Protein AF-A0A0D2EJ59-F1 (afdb_monomer_lite)

pLDDT: mean 80.25, std 10.63, range [39.81, 91.75]

Foldseek 3Di:
DPDDPDFDKDKDFQVVDDDPDDDDDDDDDDDPSDDGIDIDRLVPDDVSVVVDFAQEAACCLPPDPPDDDRHPYYYNHDDDD

Organism: NCBI:txid348802

Structure (mmCIF, N/CA/C/O backbone):
data_AF-A0A0D2EJ59-F1
#
_entry.id   AF-A0A0D2EJ59-F1
#
loop_
_atom_site.group_PDB
_atom_site.id
_atom_site.type_symbol
_atom_site.label_atom_i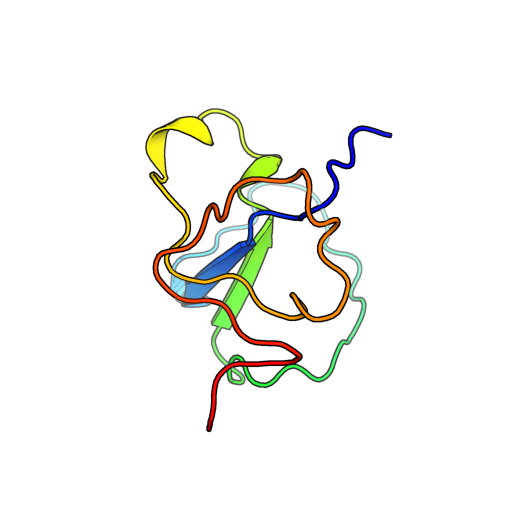d
_atom_site.label_alt_id
_atom_site.label_comp_id
_atom_site.label_asym_id
_atom_site.label_entity_id
_atom_site.label_seq_id
_atom_site.pdbx_PDB_ins_code
_atom_site.Cartn_x
_atom_site.Cartn_y
_atom_site.Cartn_z
_atom_site.occupancy
_atom_site.B_iso_or_equiv
_atom_site.auth_seq_id
_atom_site.auth_comp_id
_atom_site.auth_asym_id
_atom_site.auth_atom_id
_atom_site.pdbx_PDB_model_num
ATOM 1 N N . MET A 1 1 ? 5.952 17.703 4.802 1.00 39.81 1 MET A N 1
ATOM 2 C CA . MET A 1 1 ? 5.398 16.660 3.917 1.00 39.81 1 MET A CA 1
ATOM 3 C C . MET A 1 1 ? 6.454 15.577 3.812 1.00 39.81 1 MET A C 1
ATOM 5 O O . MET A 1 1 ? 7.451 15.796 3.146 1.00 39.81 1 MET A O 1
ATOM 9 N N . GLY A 1 2 ? 6.316 14.499 4.584 1.00 44.34 2 GLY A N 1
ATOM 10 C CA . GLY A 1 2 ? 7.186 13.328 4.467 1.00 44.34 2 GLY A CA 1
ATOM 11 C C . GLY A 1 2 ? 6.561 12.396 3.443 1.00 44.34 2 GLY A C 1
ATOM 12 O O . GLY A 1 2 ? 5.614 11.692 3.772 1.00 44.34 2 GLY A O 1
ATOM 13 N N . GLY A 1 3 ? 6.994 12.487 2.194 1.00 57.22 3 GLY A N 1
ATOM 14 C CA . GLY A 1 3 ? 6.553 11.604 1.123 1.00 57.22 3 GLY A CA 1
ATOM 15 C C . GLY A 1 3 ? 7.797 11.126 0.407 1.00 57.22 3 GLY A C 1
ATOM 16 O O . GLY A 1 3 ? 8.434 11.927 -0.270 1.00 57.22 3 GLY A O 1
ATOM 17 N N . GLY A 1 4 ? 8.171 9.869 0.635 1.00 67.38 4 GLY A N 1
ATOM 18 C CA . GLY A 1 4 ? 9.136 9.201 -0.227 1.00 67.38 4 GLY A CA 1
ATOM 19 C C . GLY A 1 4 ? 8.539 8.994 -1.616 1.00 67.38 4 GLY A C 1
ATOM 20 O O . GLY A 1 4 ? 7.351 9.235 -1.845 1.00 67.38 4 GLY A O 1
ATOM 21 N N . GLU A 1 5 ? 9.363 8.516 -2.535 1.00 75.62 5 GLU A N 1
ATOM 22 C CA . GLU A 1 5 ? 8.999 8.213 -3.919 1.00 75.62 5 GLU A CA 1
ATOM 23 C C . GLU A 1 5 ? 7.877 7.163 -4.009 1.00 75.62 5 GLU A C 1
ATOM 25 O O . GLU A 1 5 ? 7.154 7.115 -5.001 1.00 75.62 5 GLU A O 1
ATOM 30 N N . PHE A 1 6 ? 7.682 6.392 -2.933 1.00 77.81 6 PHE A N 1
ATOM 31 C CA . PHE A 1 6 ? 6.637 5.388 -2.777 1.00 77.81 6 PHE A CA 1
ATOM 32 C C . PHE A 1 6 ? 5.883 5.536 -1.452 1.00 77.81 6 PHE A C 1
ATOM 34 O O . PHE A 1 6 ? 6.402 6.042 -0.452 1.00 77.81 6 PHE A O 1
ATOM 41 N N . THR A 1 7 ? 4.653 5.021 -1.424 1.00 82.12 7 THR A N 1
ATOM 42 C CA . THR A 1 7 ? 3.900 4.780 -0.188 1.00 82.12 7 THR A CA 1
ATOM 43 C C . THR A 1 7 ? 3.925 3.297 0.155 1.00 82.12 7 THR A C 1
ATOM 45 O O . THR A 1 7 ? 3.612 2.475 -0.700 1.00 82.12 7 THR A O 1
ATOM 48 N N . LEU A 1 8 ? 4.224 2.959 1.412 1.00 85.94 8 LEU A N 1
ATOM 49 C CA . LEU A 1 8 ? 4.038 1.600 1.924 1.00 85.94 8 LEU A CA 1
ATOM 50 C C . LEU A 1 8 ? 2.604 1.417 2.418 1.00 85.94 8 LEU A C 1
ATOM 52 O O . LEU A 1 8 ? 2.161 2.139 3.317 1.00 85.94 8 LEU A O 1
ATOM 56 N N . ASN A 1 9 ? 1.929 0.438 1.825 1.00 86.62 9 ASN A N 1
ATOM 57 C CA . ASN A 1 9 ? 0.519 0.124 2.004 1.00 86.62 9 ASN A CA 1
ATOM 58 C C . ASN A 1 9 ? 0.360 -1.349 2.393 1.00 86.62 9 ASN A C 1
ATOM 60 O O . ASN A 1 9 ? 1.120 -2.200 1.929 1.00 86.62 9 ASN A O 1
ATOM 64 N N . GLN A 1 10 ? -0.630 -1.646 3.228 1.00 87.12 10 GLN A N 1
ATOM 65 C CA . GLN A 1 10 ? -1.017 -3.004 3.594 1.00 87.12 10 GLN A CA 1
ATOM 66 C C . GLN A 1 10 ? -2.531 -3.122 3.498 1.00 87.12 10 GLN A C 1
ATOM 68 O O . GLN A 1 10 ? -3.263 -2.369 4.140 1.00 87.12 10 GLN A O 1
ATOM 73 N N . ILE A 1 11 ? -2.981 -4.125 2.751 1.00 87.38 11 ILE A N 1
ATOM 74 C CA . ILE A 1 11 ? -4.386 -4.511 2.712 1.00 87.38 11 ILE A CA 1
ATOM 75 C C . ILE A 1 11 ? -4.646 -5.432 3.903 1.00 87.38 11 ILE A C 1
ATOM 77 O O . ILE A 1 11 ? -3.931 -6.422 4.094 1.00 87.38 11 ILE A O 1
ATOM 81 N N . ILE A 1 12 ? -5.655 -5.097 4.705 1.00 87.75 12 ILE A N 1
ATOM 82 C CA . ILE A 1 12 ? -6.135 -5.933 5.808 1.00 87.75 12 ILE A CA 1
ATOM 83 C C . ILE A 1 12 ? -7.644 -6.183 5.691 1.00 87.75 12 ILE A C 1
ATOM 85 O O . ILE A 1 12 ? -8.361 -5.358 5.115 1.00 87.75 12 ILE A O 1
ATOM 89 N N . PRO A 1 13 ? -8.160 -7.279 6.269 1.00 90.75 13 PRO A N 1
ATOM 90 C CA . PRO A 1 13 ? -9.593 -7.456 6.464 1.00 90.75 13 PRO A CA 1
ATOM 91 C C . PRO A 1 13 ? -10.190 -6.306 7.281 1.00 90.75 13 PRO A C 1
ATOM 93 O O . PRO A 1 13 ? -9.628 -5.885 8.293 1.00 90.75 13 PRO A O 1
ATOM 96 N N . LYS A 1 14 ? -11.376 -5.828 6.896 1.00 88.38 14 LYS A N 1
ATOM 97 C CA . LYS A 1 14 ? -12.065 -4.738 7.607 1.00 88.38 14 LYS A CA 1
ATOM 98 C C . LYS A 1 14 ? -12.323 -5.044 9.087 1.00 88.38 14 LYS A C 1
ATOM 100 O O . LYS A 1 14 ? -12.292 -4.132 9.906 1.00 88.38 14 LYS A O 1
ATOM 105 N N . GLN A 1 15 ? -12.554 -6.311 9.427 1.00 91.75 15 GLN A N 1
ATOM 106 C CA . GLN A 1 15 ? -12.761 -6.764 10.809 1.00 91.75 15 GLN A CA 1
ATOM 107 C C . GLN A 1 15 ? -11.523 -6.591 11.706 1.00 91.75 15 GLN A C 1
ATOM 109 O O . GLN A 1 15 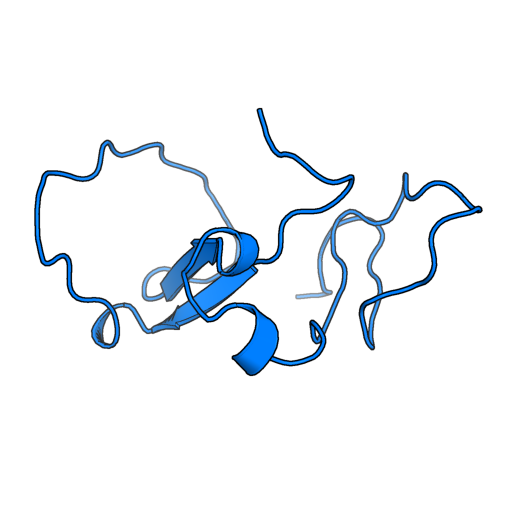? -11.669 -6.463 12.918 1.00 91.75 15 GLN A O 1
ATOM 114 N N . ASP A 1 16 ? -10.325 -6.526 11.117 1.00 90.94 16 ASP A N 1
ATOM 115 C CA . ASP A 1 16 ? -9.066 -6.357 11.852 1.00 90.94 16 ASP A CA 1
ATOM 116 C C . ASP A 1 16 ? -8.762 -4.871 12.126 1.00 90.94 16 ASP A C 1
ATOM 118 O O . ASP A 1 16 ? -7.806 -4.531 12.827 1.00 90.94 16 ASP A O 1
ATOM 122 N N . PHE A 1 17 ? -9.585 -3.956 11.601 1.00 89.00 17 PHE A N 1
ATOM 123 C CA . PHE A 1 17 ? -9.453 -2.522 11.815 1.00 89.00 17 PHE A CA 1
ATOM 124 C C . PHE A 1 17 ? -10.353 -2.024 12.948 1.00 89.00 17 PHE A C 1
ATOM 126 O O . PHE A 1 17 ? -11.567 -2.211 12.943 1.00 89.00 17 PHE A O 1
ATOM 133 N N . THR A 1 18 ? -9.764 -1.286 13.890 1.00 90.00 18 THR A N 1
ATOM 134 C CA . THR A 1 18 ? -10.499 -0.577 14.945 1.00 90.00 18 THR A CA 1
ATOM 135 C C . THR A 1 18 ? -10.080 0.890 14.988 1.00 90.00 18 THR A C 1
ATOM 137 O O . THR A 1 18 ? -8.927 1.212 15.278 1.00 90.00 18 THR A O 1
ATOM 140 N N . LEU A 1 19 ? -11.029 1.801 14.751 1.00 89.06 19 LEU A N 1
ATOM 141 C CA . LEU A 1 19 ? -10.807 3.236 14.920 1.00 89.06 19 LEU A CA 1
ATOM 142 C C . LEU A 1 19 ? -10.939 3.610 16.400 1.00 89.06 19 LEU A C 1
ATOM 144 O O . LEU A 1 19 ? -12.033 3.609 16.955 1.00 89.06 19 LEU A O 1
ATOM 148 N N . THR A 1 20 ? -9.827 3.964 17.040 1.00 91.69 20 THR A N 1
ATOM 149 C CA . THR A 1 20 ? -9.807 4.275 18.481 1.00 91.69 20 THR A CA 1
ATOM 150 C C . THR A 1 20 ? -10.153 5.730 18.803 1.00 91.69 20 THR A C 1
ATOM 152 O O . THR A 1 20 ? -10.496 6.037 19.945 1.00 91.69 20 THR A O 1
ATOM 155 N N . LYS A 1 21 ? -10.066 6.647 17.827 1.00 90.56 21 LYS A N 1
ATOM 156 C CA . LYS A 1 21 ? -10.388 8.072 18.002 1.00 90.56 21 LYS A CA 1
ATOM 157 C C . LYS A 1 21 ? -10.678 8.773 16.669 1.00 90.56 21 LYS A C 1
ATOM 159 O O . LYS A 1 21 ? -10.015 8.507 15.673 1.00 90.56 21 LYS A O 1
ATOM 164 N N . GLY A 1 22 ? -11.582 9.757 16.698 1.00 88.19 22 GLY A N 1
ATOM 165 C CA . GLY A 1 22 ? -11.873 10.656 15.574 1.00 88.19 22 GLY A CA 1
ATOM 166 C C . GLY A 1 22 ? -12.912 10.107 14.594 1.00 88.19 22 GLY A C 1
ATOM 167 O O . GLY A 1 22 ? -13.568 9.107 14.865 1.00 88.19 22 GLY A O 1
ATOM 168 N N . HIS A 1 23 ? -13.055 10.782 13.451 1.00 85.12 23 HIS A N 1
ATOM 169 C CA . HIS A 1 23 ? -13.916 10.360 12.346 1.00 85.12 23 HIS A CA 1
ATOM 170 C C . HIS A 1 23 ? -13.100 10.331 11.058 1.00 85.12 23 HIS A C 1
ATOM 172 O O . HIS A 1 23 ? -12.382 11.287 10.753 1.00 85.12 23 HIS A O 1
ATOM 178 N N . LEU A 1 24 ? -13.213 9.242 10.299 1.00 80.81 24 LEU A N 1
ATOM 179 C CA . LEU A 1 24 ? -12.602 9.155 8.979 1.00 80.81 24 LEU A CA 1
ATOM 180 C C . LEU A 1 24 ? -13.392 10.041 8.014 1.00 80.81 24 LEU A C 1
ATOM 182 O O . LEU A 1 24 ? -14.609 9.904 7.890 1.00 80.81 24 LEU A O 1
ATOM 186 N N . LYS A 1 25 ? -12.703 10.950 7.323 1.00 76.00 25 LYS A N 1
ATOM 187 C CA . LYS A 1 25 ? -13.277 11.603 6.146 1.00 76.00 25 LYS A CA 1
ATOM 188 C C . LYS A 1 25 ? -13.186 10.618 4.990 1.00 76.00 25 LYS A C 1
ATOM 190 O O . LYS A 1 25 ? -12.097 10.150 4.671 1.00 76.00 25 LYS A O 1
ATOM 195 N N . VAL A 1 26 ? -14.330 10.295 4.401 1.00 68.19 26 VAL A N 1
ATOM 196 C CA . VAL A 1 26 ? -14.400 9.383 3.261 1.00 68.19 26 VAL A CA 1
ATOM 197 C C . VAL A 1 26 ? -13.896 10.117 2.025 1.00 68.19 26 VAL A C 1
ATOM 199 O O . VAL A 1 26 ? -14.431 11.161 1.655 1.00 68.19 26 VAL A O 1
ATOM 202 N N . TYR A 1 27 ? -12.867 9.560 1.398 1.00 58.41 27 TYR A N 1
ATOM 203 C CA . TYR A 1 27 ? -12.531 9.840 0.012 1.00 58.41 27 TYR A CA 1
ATOM 204 C C . TYR A 1 27 ? -12.722 8.521 -0.727 1.00 58.41 27 TYR A C 1
ATOM 206 O O . TYR A 1 27 ? -11.970 7.575 -0.498 1.00 58.41 27 TYR A O 1
ATOM 214 N N . SER A 1 28 ? -13.799 8.413 -1.500 1.00 56.75 28 SER A N 1
ATOM 215 C CA . SER A 1 28 ? -14.100 7.183 -2.226 1.00 56.75 28 SER A CA 1
ATOM 216 C C . SER A 1 28 ? -13.130 7.042 -3.392 1.00 56.75 28 SER A C 1
ATOM 218 O O . SER A 1 28 ? -13.010 7.947 -4.216 1.00 56.75 28 SER A O 1
ATOM 220 N N . TYR A 1 29 ? -12.448 5.907 -3.442 1.00 60.66 29 TYR A N 1
ATOM 221 C CA . TYR A 1 29 ? -11.637 5.469 -4.567 1.00 60.66 29 TYR A CA 1
ATOM 222 C C . TYR A 1 29 ? -12.111 4.066 -4.943 1.00 60.66 29 TYR A C 1
ATOM 224 O O . TYR A 1 29 ? -12.225 3.206 -4.069 1.00 60.66 29 TYR A O 1
ATOM 232 N N . GLU A 1 30 ? -12.432 3.851 -6.217 1.00 59.28 30 GLU A N 1
ATOM 233 C CA . GLU A 1 30 ? -12.729 2.519 -6.744 1.00 59.28 30 GLU A CA 1
ATOM 234 C C . GLU A 1 30 ? -11.396 1.791 -6.948 1.00 59.28 30 GLU A C 1
ATOM 236 O O . GLU A 1 30 ? -10.663 2.058 -7.898 1.00 59.28 30 GLU A O 1
ATOM 241 N N . GLY A 1 31 ? -11.046 0.932 -5.990 1.00 64.25 31 GLY A N 1
ATOM 242 C CA . GLY A 1 31 ? -9.861 0.081 -6.036 1.00 64.25 31 GLY A CA 1
ATOM 243 C C . GLY A 1 31 ? -10.237 -1.395 -6.124 1.00 64.25 31 GLY A C 1
ATOM 244 O O . GLY A 1 31 ? -11.294 -1.800 -5.646 1.00 64.25 31 GLY A O 1
ATOM 245 N N . ASP A 1 32 ? -9.343 -2.203 -6.691 1.00 69.62 32 ASP A N 1
ATOM 246 C CA . ASP A 1 32 ? -9.565 -3.636 -6.953 1.00 69.62 32 ASP A CA 1
ATOM 247 C C . ASP A 1 32 ? -9.338 -4.535 -5.714 1.00 69.62 32 ASP A C 1
ATOM 249 O O . ASP A 1 32 ? -9.365 -5.758 -5.786 1.00 69.62 32 ASP A O 1
ATOM 253 N N . SER A 1 33 ? -9.116 -3.934 -4.539 1.00 71.75 33 SER A N 1
ATOM 254 C CA . SER A 1 33 ? -8.77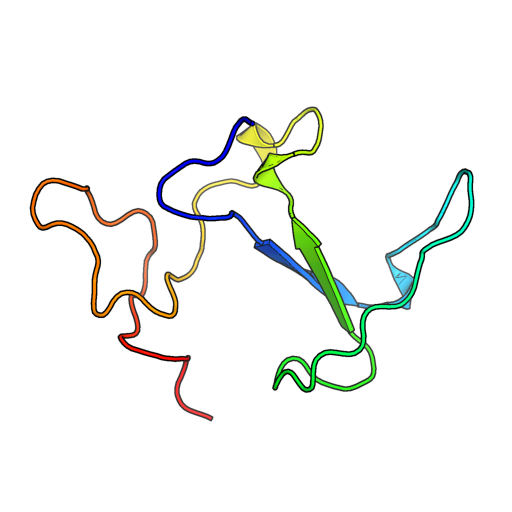8 -4.632 -3.285 1.00 71.75 33 SER A CA 1
ATOM 255 C C . SER A 1 33 ? -9.951 -5.399 -2.648 1.00 71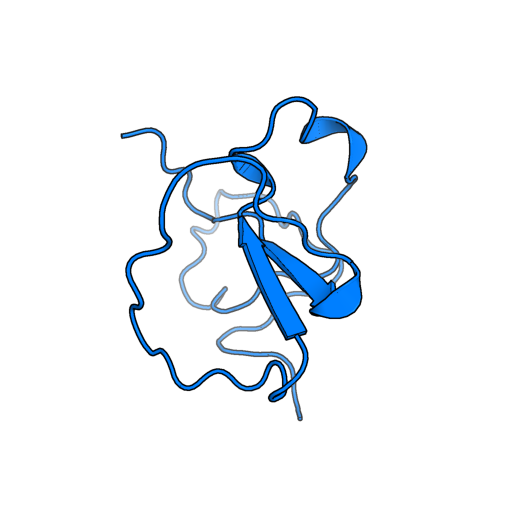.75 33 SER A C 1
ATOM 257 O O . SER A 1 33 ? -9.776 -6.041 -1.610 1.00 71.75 33 SER A O 1
ATOM 259 N N . GLY A 1 34 ? -11.146 -5.333 -3.242 1.00 72.38 34 GLY A N 1
ATOM 260 C CA . GLY A 1 34 ? -12.365 -5.986 -2.763 1.00 72.38 34 GLY A CA 1
ATOM 261 C C . GLY A 1 34 ? -13.158 -5.173 -1.720 1.00 72.38 34 GLY A C 1
ATOM 262 O O . GLY A 1 34 ? -12.601 -4.326 -1.024 1.00 72.38 34 GLY A O 1
ATOM 263 N N . PRO A 1 35 ? -14.477 -5.420 -1.585 1.00 78.94 35 PRO A N 1
ATOM 264 C CA . PRO A 1 35 ? -15.386 -4.593 -0.777 1.00 78.94 35 PRO A CA 1
ATOM 265 C C . PRO A 1 35 ? -15.184 -4.696 0.748 1.00 78.94 35 PRO A C 1
ATOM 267 O O . PRO A 1 35 ? -15.618 -3.805 1.481 1.00 78.94 35 PRO A O 1
ATOM 270 N N . ASP A 1 36 ? -14.523 -5.754 1.229 1.00 85.88 36 ASP A N 1
ATOM 271 C CA . ASP A 1 36 ? -14.380 -6.075 2.660 1.00 85.88 36 ASP A CA 1
ATOM 272 C C . ASP A 1 36 ? -12.953 -5.888 3.200 1.00 85.88 36 ASP A C 1
ATOM 274 O O . ASP A 1 36 ? -12.587 -6.418 4.257 1.00 85.88 36 ASP A O 1
ATOM 278 N N . THR A 1 37 ? -12.137 -5.107 2.496 1.00 86.69 37 THR A N 1
ATOM 279 C CA . THR A 1 37 ? -10.760 -4.811 2.893 1.00 86.69 37 THR A CA 1
ATOM 280 C C . THR A 1 37 ? -10.547 -3.326 3.173 1.00 86.69 37 THR A C 1
ATOM 282 O O . THR A 1 37 ? -11.358 -2.465 2.826 1.00 86.69 37 THR A O 1
ATOM 285 N N . ILE A 1 38 ? -9.454 -3.023 3.869 1.00 86.12 38 ILE A N 1
ATOM 286 C CA . ILE A 1 38 ? -8.965 -1.664 4.091 1.00 86.12 38 ILE A CA 1
ATOM 287 C C . ILE A 1 38 ? -7.500 -1.617 3.679 1.00 86.12 38 ILE A C 1
ATOM 289 O O . ILE A 1 38 ? -6.707 -2.442 4.128 1.00 86.12 38 ILE A O 1
ATOM 293 N N . ASP A 1 39 ? -7.145 -0.620 2.871 1.00 85.50 39 ASP A N 1
ATOM 294 C CA . ASP A 1 39 ? -5.756 -0.259 2.606 1.00 85.50 39 ASP A CA 1
ATOM 295 C C . ASP A 1 39 ? -5.257 0.749 3.658 1.00 85.50 39 ASP A C 1
ATOM 297 O O . ASP A 1 39 ? -5.814 1.840 3.828 1.00 85.50 39 ASP A O 1
ATOM 301 N N . ILE A 1 40 ? -4.214 0.365 4.393 1.00 86.75 40 ILE A N 1
ATOM 302 C CA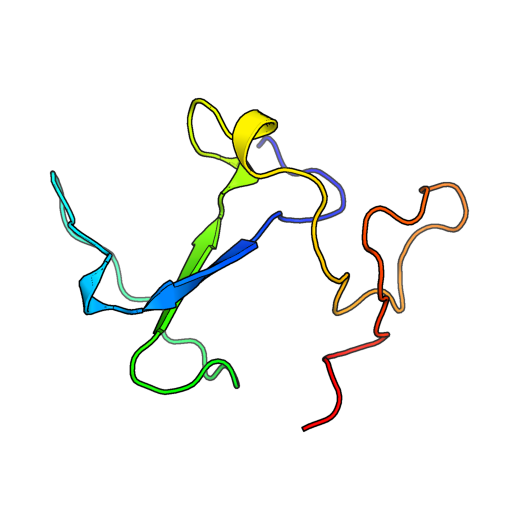 . ILE A 1 40 ? -3.578 1.170 5.432 1.00 86.75 40 ILE A CA 1
ATOM 303 C C . ILE A 1 40 ? -2.165 1.553 4.993 1.00 86.75 40 ILE A C 1
ATOM 305 O O . ILE A 1 40 ? -1.318 0.694 4.763 1.00 86.75 40 ILE A O 1
ATOM 309 N N . ARG A 1 41 ? -1.864 2.858 5.026 1.00 86.44 41 ARG A N 1
ATOM 310 C CA . ARG A 1 41 ? -0.501 3.396 4.864 1.00 86.44 41 ARG A CA 1
ATOM 311 C C . ARG A 1 41 ? 0.381 3.068 6.072 1.00 86.44 41 ARG A C 1
ATOM 313 O O . ARG A 1 41 ? 0.525 3.884 6.987 1.00 86.44 41 ARG A O 1
ATOM 320 N N . THR A 1 42 ? 0.984 1.885 6.081 1.00 85.56 42 THR A N 1
ATOM 321 C CA . THR A 1 42 ? 1.820 1.386 7.187 1.00 85.56 42 THR A CA 1
ATOM 322 C C . THR A 1 42 ? 3.092 2.197 7.388 1.00 85.56 42 THR A C 1
ATOM 324 O O . THR A 1 42 ? 3.543 2.331 8.523 1.00 85.56 42 THR A O 1
ATOM 327 N N . GLY A 1 43 ? 3.625 2.829 6.336 1.00 81.94 43 GLY A N 1
ATOM 328 C CA . GLY A 1 43 ? 4.821 3.678 6.432 1.00 81.94 43 GLY A CA 1
ATOM 329 C C . GLY A 1 43 ? 4.685 4.872 7.392 1.00 81.94 43 GLY A C 1
ATOM 330 O O . GLY A 1 43 ? 5.692 5.410 7.843 1.00 81.94 43 GLY A O 1
ATOM 331 N N . LEU A 1 44 ? 3.456 5.273 7.736 1.00 81.75 44 LEU A N 1
ATOM 332 C CA . LEU A 1 44 ? 3.172 6.369 8.672 1.00 81.75 44 LEU A CA 1
ATOM 333 C C . LEU A 1 44 ? 2.949 5.898 10.118 1.00 81.75 44 LEU A C 1
ATOM 335 O O . LEU A 1 44 ? 2.806 6.727 11.019 1.00 81.75 44 LEU A O 1
ATOM 339 N N . LEU A 1 45 ? 2.876 4.586 10.352 1.00 84.06 45 LEU A N 1
ATOM 340 C CA . LEU A 1 45 ? 2.606 4.026 11.671 1.00 84.06 45 LEU A CA 1
ATOM 341 C C . LEU A 1 45 ? 3.890 3.933 12.498 1.00 84.06 45 LEU A C 1
ATOM 343 O O . LEU A 1 45 ? 4.963 3.598 12.001 1.00 84.06 45 LEU A O 1
ATOM 347 N N . LYS A 1 46 ? 3.773 4.176 13.807 1.00 85.44 46 LYS A N 1
ATOM 348 C CA . LYS A 1 46 ? 4.864 3.898 14.747 1.00 85.44 46 LYS A CA 1
ATOM 349 C C . LYS A 1 46 ? 5.146 2.394 14.747 1.00 85.44 46 LYS A C 1
ATOM 351 O O . LYS A 1 46 ? 4.236 1.610 15.007 1.00 85.44 46 LYS A O 1
ATOM 356 N N . GLY A 1 47 ? 6.399 2.002 14.531 1.00 84.44 47 GLY A N 1
ATOM 357 C CA . GLY A 1 47 ? 6.772 0.591 14.438 1.00 84.44 47 GLY A CA 1
ATOM 358 C C . GLY A 1 47 ? 6.700 0.020 13.019 1.00 84.44 47 GLY A C 1
ATOM 359 O O . GLY A 1 47 ? 6.628 -1.201 12.870 1.00 84.44 47 GLY A O 1
ATOM 360 N N . SER A 1 48 ? 6.652 0.874 11.991 1.00 82.00 48 SER A N 1
ATOM 361 C CA . SER A 1 48 ? 6.573 0.474 10.581 1.00 82.00 48 SER A CA 1
ATOM 362 C C . SER A 1 48 ? 7.715 -0.458 10.158 1.00 82.00 48 SER A C 1
ATOM 364 O O . SER A 1 48 ? 7.515 -1.326 9.314 1.00 82.00 48 SER A O 1
ATOM 366 N N . GLU A 1 49 ? 8.870 -0.388 10.820 1.00 81.88 49 GLU A N 1
ATOM 367 C CA . GLU A 1 49 ? 10.020 -1.266 10.588 1.00 81.88 49 GLU A CA 1
ATOM 368 C C . GLU A 1 49 ? 9.735 -2.756 10.847 1.00 81.88 49 GLU A C 1
ATOM 370 O O . GLU A 1 49 ? 10.438 -3.622 10.332 1.00 81.88 49 GLU A O 1
ATOM 375 N N . LYS A 1 50 ? 8.693 -3.075 11.625 1.00 83.62 50 LYS A N 1
ATOM 376 C CA . LYS A 1 50 ? 8.318 -4.457 11.970 1.00 83.62 50 LYS A CA 1
ATOM 377 C C . LYS A 1 50 ? 7.502 -5.159 10.891 1.00 83.62 50 LYS A C 1
ATOM 379 O O . LYS A 1 50 ? 7.323 -6.370 10.971 1.00 83.62 50 LYS A O 1
ATOM 384 N N . TRP A 1 51 ? 6.994 -4.412 9.916 1.00 77.12 51 TRP A N 1
ATOM 385 C CA . TRP A 1 51 ? 6.125 -4.940 8.864 1.00 77.12 51 TRP A CA 1
ATOM 386 C C . TRP A 1 51 ? 6.905 -5.656 7.756 1.00 77.12 51 TRP A C 1
ATOM 388 O O . TRP A 1 51 ? 6.308 -6.326 6.922 1.00 77.12 51 TRP A O 1
ATOM 398 N N . GLY A 1 52 ? 8.238 -5.577 7.789 1.00 79.38 52 GLY A N 1
ATOM 399 C CA . GLY A 1 52 ? 9.110 -6.258 6.843 1.00 79.38 52 GLY A CA 1
ATOM 400 C C . GLY A 1 52 ? 9.201 -5.551 5.492 1.00 79.38 52 GLY A C 1
ATOM 401 O O . GLY A 1 52 ? 8.864 -4.376 5.345 1.00 79.38 52 GLY A O 1
ATOM 402 N N . LYS A 1 53 ? 9.729 -6.281 4.508 1.00 83.25 53 LYS A N 1
ATOM 403 C CA . LYS A 1 53 ? 9.868 -5.822 3.124 1.00 83.25 53 LYS A CA 1
ATOM 404 C C . LYS A 1 53 ? 8.496 -5.884 2.428 1.00 83.25 53 LYS A C 1
ATOM 406 O O . LYS A 1 53 ? 7.786 -6.869 2.636 1.00 83.25 53 LYS A O 1
ATOM 411 N N . PRO A 1 54 ? 8.109 -4.888 1.609 1.00 86.62 54 PRO A N 1
ATOM 412 C CA . PRO A 1 54 ? 6.874 -4.979 0.838 1.00 86.62 54 PRO A CA 1
ATOM 413 C C . PRO A 1 54 ? 6.921 -6.178 -0.119 1.00 86.62 54 PRO A C 1
ATOM 415 O O . PRO A 1 54 ? 7.951 -6.466 -0.725 1.00 86.62 54 PRO A O 1
ATOM 418 N N . ALA A 1 55 ? 5.795 -6.875 -0.271 1.00 87.06 55 ALA A N 1
ATOM 419 C CA . ALA A 1 55 ? 5.711 -8.031 -1.164 1.00 87.06 55 ALA A CA 1
ATOM 420 C C . ALA A 1 55 ? 5.771 -7.623 -2.647 1.00 87.06 55 ALA A C 1
ATOM 422 O O . ALA A 1 55 ? 6.356 -8.325 -3.469 1.00 87.06 55 ALA A O 1
ATOM 423 N N . ALA A 1 56 ? 5.190 -6.472 -2.993 1.00 87.75 56 ALA A N 1
ATOM 424 C CA . ALA A 1 56 ? 5.129 -5.991 -4.363 1.00 87.75 56 ALA A CA 1
ATOM 425 C C . ALA A 1 56 ? 5.185 -4.464 -4.451 1.00 87.75 56 ALA A C 1
ATOM 427 O O . ALA A 1 56 ? 4.699 -3.757 -3.567 1.00 87.75 56 ALA A O 1
ATOM 428 N N . GLU A 1 57 ? 5.725 -3.982 -5.564 1.00 87.38 57 GLU A N 1
ATOM 429 C CA . GLU A 1 57 ? 5.587 -2.612 -6.048 1.00 87.38 57 GLU A CA 1
ATOM 430 C C . GLU A 1 57 ? 4.526 -2.581 -7.147 1.00 87.38 57 GLU A C 1
ATOM 432 O O . GLU A 1 57 ? 4.516 -3.425 -8.043 1.00 87.38 57 GLU A O 1
ATOM 437 N N . ILE A 1 58 ? 3.621 -1.613 -7.072 1.00 86.25 58 ILE A N 1
ATOM 438 C CA . ILE A 1 58 ? 2.596 -1.359 -8.087 1.00 86.25 58 ILE A CA 1
ATOM 439 C C . ILE A 1 58 ? 2.754 0.080 -8.573 1.00 86.25 58 ILE A C 1
ATOM 441 O O . ILE A 1 58 ? 3.266 0.928 -7.841 1.00 86.25 58 ILE A O 1
ATOM 445 N N . TYR A 1 59 ? 2.320 0.357 -9.798 1.00 83.44 59 TYR A N 1
ATOM 446 C CA . TYR A 1 59 ? 2.558 1.616 -10.506 1.00 83.44 59 TYR A CA 1
ATOM 447 C C . TYR A 1 59 ? 4.052 1.944 -10.711 1.00 83.44 59 TYR A C 1
ATOM 449 O O . TYR A 1 59 ? 4.439 3.111 -10.779 1.00 83.44 59 TYR A O 1
ATOM 457 N N . ASP A 1 60 ? 4.898 0.918 -10.857 1.00 83.69 60 ASP A N 1
ATOM 458 C CA . ASP A 1 60 ? 6.363 1.047 -10.930 1.00 83.69 60 ASP A CA 1
ATOM 459 C C . ASP A 1 60 ? 6.876 1.562 -12.288 1.00 83.69 60 ASP A C 1
ATOM 461 O O . ASP A 1 60 ? 8.073 1.780 -12.464 1.00 83.69 60 ASP A O 1
ATOM 465 N N . LYS A 1 61 ? 5.986 1.809 -13.264 1.00 81.75 61 LYS A N 1
ATOM 466 C CA . LYS A 1 61 ? 6.352 2.242 -14.629 1.00 81.75 61 LYS A CA 1
ATOM 467 C C . LYS A 1 61 ? 7.292 3.450 -14.661 1.00 81.75 61 LYS A C 1
ATOM 469 O O . LYS A 1 61 ? 8.078 3.601 -15.594 1.00 81.75 61 LYS A O 1
ATOM 474 N N . PHE A 1 62 ? 7.181 4.330 -13.669 1.00 79.38 62 PHE A N 1
ATOM 475 C CA . PHE A 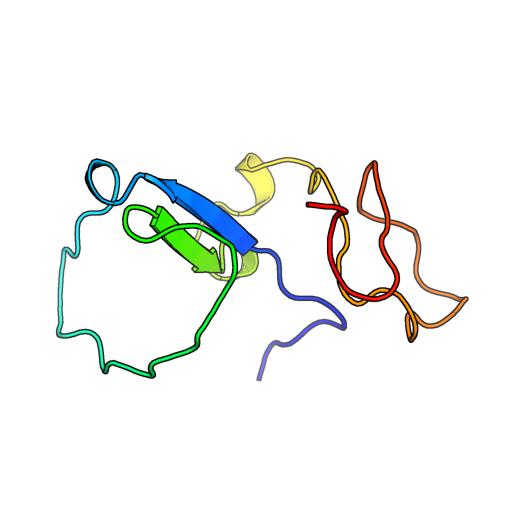1 62 ? 7.955 5.566 -13.582 1.00 79.38 62 PHE A CA 1
ATOM 476 C C . PHE A 1 62 ? 8.989 5.559 -12.453 1.00 79.38 62 PHE A C 1
ATOM 478 O O . PHE A 1 62 ? 9.479 6.630 -12.082 1.00 79.38 62 PHE A O 1
ATOM 485 N N . ARG A 1 63 ? 9.353 4.392 -11.902 1.00 85.69 63 ARG A N 1
ATOM 486 C CA . ARG A 1 63 ? 10.441 4.324 -10.924 1.00 85.69 63 ARG A CA 1
ATOM 487 C C . ARG A 1 63 ? 11.725 4.839 -11.537 1.00 85.69 63 ARG A C 1
ATOM 489 O O . ARG A 1 63 ? 12.166 4.406 -12.601 1.00 85.69 63 ARG A O 1
ATOM 496 N N . ALA A 1 64 ? 12.338 5.789 -10.842 1.00 84.75 64 ALA A N 1
ATOM 497 C CA . ALA A 1 64 ? 13.616 6.314 -11.264 1.00 84.75 64 ALA A CA 1
ATOM 498 C C . ALA A 1 64 ? 14.661 5.190 -11.232 1.00 84.75 64 ALA A C 1
ATOM 500 O O . ALA A 1 64 ? 14.780 4.482 -10.237 1.00 84.75 64 ALA A O 1
ATOM 501 N N . ALA A 1 65 ? 15.447 5.047 -12.301 1.00 85.00 65 ALA A N 1
ATOM 502 C CA . ALA A 1 65 ? 16.376 3.923 -12.467 1.00 85.00 65 ALA A CA 1
ATOM 503 C C . ALA A 1 65 ? 17.457 3.813 -11.370 1.00 85.00 65 ALA A C 1
ATOM 505 O O . ALA A 1 65 ? 18.101 2.776 -11.241 1.00 85.00 65 ALA A O 1
ATOM 506 N N . TRP A 1 66 ? 17.672 4.877 -10.589 1.00 86.31 66 TRP A N 1
ATOM 507 C CA . TRP A 1 66 ? 18.605 4.893 -9.461 1.00 86.31 66 TRP A CA 1
ATOM 508 C C . TRP A 1 66 ? 18.002 4.353 -8.153 1.00 86.31 66 TRP A C 1
ATOM 510 O O . TRP A 1 66 ? 18.741 4.148 -7.191 1.00 86.31 66 TRP A O 1
ATOM 520 N N . LEU A 1 67 ? 16.687 4.118 -8.096 1.00 86.25 67 LEU A N 1
ATOM 521 C CA . LEU A 1 67 ? 16.016 3.572 -6.920 1.00 86.25 67 LEU A CA 1
ATOM 522 C C . LEU A 1 67 ? 16.088 2.038 -6.925 1.00 86.25 67 LEU A C 1
ATOM 524 O O . LEU A 1 67 ? 15.723 1.405 -7.925 1.00 86.25 67 LEU A O 1
ATOM 528 N N . PRO A 1 68 ? 16.518 1.412 -5.814 1.00 85.69 68 PRO A N 1
ATOM 529 C CA . PRO A 1 68 ? 16.512 -0.039 -5.703 1.00 85.69 68 PRO A CA 1
ATOM 530 C C . PRO A 1 68 ? 15.077 -0.570 -5.773 1.00 85.69 68 PRO A C 1
ATOM 532 O O . PRO A 1 68 ? 14.139 0.111 -5.368 1.00 85.69 68 PRO A O 1
ATOM 535 N N . GLN A 1 69 ? 14.915 -1.803 -6.254 1.00 85.38 69 GLN A N 1
ATOM 536 C CA . GLN A 1 69 ? 13.636 -2.499 -6.132 1.00 85.38 69 GLN A CA 1
ATOM 537 C C . GLN A 1 69 ? 13.452 -2.920 -4.673 1.00 85.38 69 GLN A C 1
ATOM 539 O O . GLN A 1 69 ? 14.288 -3.632 -4.109 1.00 85.38 69 GLN A O 1
ATOM 544 N N . THR A 1 70 ? 12.374 -2.464 -4.057 1.00 83.94 70 THR A N 1
ATOM 545 C CA . THR A 1 70 ? 12.029 -2.718 -2.658 1.00 83.94 70 THR A CA 1
ATOM 546 C C . THR A 1 70 ? 11.011 -3.836 -2.496 1.00 83.94 70 THR A C 1
ATOM 548 O O . THR A 1 70 ? 10.965 -4.409 -1.416 1.00 83.94 70 THR A O 1
ATOM 551 N N . GLY A 1 71 ? 10.248 -4.179 -3.540 1.00 83.75 71 GLY A N 1
ATOM 552 C CA . GLY A 1 71 ? 9.324 -5.319 -3.576 1.00 83.75 71 GLY A CA 1
ATOM 553 C C . GLY A 1 71 ? 9.967 -6.624 -4.059 1.00 83.75 71 GLY A C 1
ATOM 554 O O . GLY A 1 71 ? 11.012 -6.608 -4.716 1.00 83.75 71 GLY A O 1
ATOM 555 N N . ASP A 1 72 ? 9.357 -7.772 -3.753 1.00 85.12 72 ASP A N 1
ATOM 556 C CA . ASP A 1 72 ? 9.723 -9.053 -4.387 1.00 85.12 72 ASP A CA 1
ATOM 557 C C . ASP A 1 72 ? 9.180 -9.135 -5.822 1.00 85.12 72 ASP A C 1
ATOM 559 O O . ASP A 1 72 ? 9.871 -9.613 -6.721 1.00 85.12 72 ASP A O 1
ATOM 563 N N . ALA A 1 73 ? 7.983 -8.588 -6.050 1.00 86.25 73 ALA A N 1
ATOM 564 C CA . ALA A 1 73 ? 7.416 -8.340 -7.372 1.00 86.25 73 ALA A CA 1
ATOM 565 C C . ALA A 1 73 ? 7.379 -6.835 -7.697 1.00 86.25 73 ALA A C 1
ATOM 567 O O . ALA A 1 73 ? 7.321 -6.000 -6.796 1.00 86.25 73 ALA A O 1
ATOM 568 N N . SER A 1 74 ? 7.372 -6.493 -8.986 1.00 87.19 74 SER A N 1
ATOM 569 C CA . SER A 1 74 ? 7.132 -5.130 -9.467 1.00 87.19 74 SER A CA 1
ATOM 570 C C . SER A 1 74 ? 6.202 -5.162 -10.681 1.00 87.19 74 SER A C 1
ATOM 572 O O . SER A 1 74 ? 6.383 -5.969 -11.596 1.00 87.19 74 SER A O 1
ATOM 574 N N . PHE A 1 75 ? 5.187 -4.299 -10.661 1.00 86.69 75 PHE A N 1
ATOM 575 C CA . PHE A 1 75 ? 4.167 -4.174 -11.694 1.00 86.69 75 PHE A CA 1
ATOM 576 C C . PHE A 1 75 ? 4.103 -2.732 -12.203 1.00 86.69 75 PHE A C 1
ATOM 578 O O . PHE A 1 75 ? 3.987 -1.790 -11.420 1.00 86.69 75 PHE A O 1
ATOM 585 N N . GLU A 1 76 ? 4.093 -2.549 -13.528 1.00 85.56 76 GLU A N 1
ATOM 586 C CA . GLU A 1 76 ? 4.034 -1.215 -14.146 1.00 85.56 76 GLU A CA 1
ATOM 587 C C . GLU A 1 76 ? 2.777 -0.417 -13.769 1.00 85.56 76 GLU A C 1
ATOM 589 O O . GLU A 1 76 ? 2.832 0.809 -13.682 1.00 85.56 76 GLU A O 1
ATOM 594 N N . LEU A 1 77 ? 1.647 -1.101 -13.566 1.00 80.25 77 LEU A N 1
ATOM 595 C CA . LEU A 1 77 ? 0.354 -0.502 -13.232 1.00 80.25 77 LEU A CA 1
ATOM 596 C C . LEU A 1 77 ? -0.216 -1.156 -11.971 1.00 80.25 77 LEU A C 1
ATOM 598 O O . LEU A 1 77 ? -0.072 -0.622 -10.881 1.00 80.25 77 LEU A O 1
ATOM 602 N N . GLY A 1 78 ? -0.802 -2.341 -12.099 1.00 74.56 78 GLY A N 1
ATOM 603 C CA . GLY A 1 78 ? -1.312 -3.131 -10.984 1.00 74.56 78 GLY A CA 1
ATOM 604 C C . GLY A 1 78 ? -0.981 -4.611 -11.169 1.00 74.56 78 GLY A C 1
ATOM 605 O O . GLY A 1 78 ? -0.508 -4.997 -12.244 1.00 74.56 78 GLY A O 1
ATOM 606 N N . PRO A 1 79 ? -1.199 -5.435 -10.134 1.00 68.06 79 PRO A N 1
ATOM 607 C CA . PRO A 1 79 ? -1.044 -6.874 -10.256 1.00 68.06 79 PRO A CA 1
ATOM 608 C C . PRO A 1 79 ? -2.070 -7.433 -11.263 1.00 68.06 79 PRO A C 1
ATOM 610 O O . PRO A 1 79 ? -3.165 -6.881 -11.378 1.00 68.06 79 PRO A O 1
ATOM 613 N N . PRO A 1 80 ? -1.729 -8.493 -12.018 1.00 66.50 80 PRO A N 1
ATOM 614 C CA . PRO A 1 80 ? -2.676 -9.152 -12.913 1.00 66.50 80 PRO A CA 1
ATOM 615 C C . PRO A 1 80 ? -3.824 -9.778 -12.104 1.00 66.50 80 PRO A C 1
ATOM 617 O O . PRO A 1 80 ? -3.561 -10.457 -11.110 1.00 66.50 80 PRO A O 1
ATOM 620 N N . SER A 1 81 ? -5.063 -9.502 -12.526 1.00 60.78 81 SER A N 1
ATOM 621 C CA . SER A 1 81 ? -6.323 -10.002 -11.948 1.00 60.78 81 SER A CA 1
ATOM 622 C C . SER A 1 81 ? -6.466 -11.521 -12.023 1.00 60.78 81 SER A C 1
ATOM 624 O O . SER A 1 81 ? -6.037 -12.101 -13.049 1.00 60.78 81 SER A O 1
#

Radius of gyration: 14.2 Å; chains: 1; bounding box: 34×27×33 Å

Secondary structure (DSSP, 8-state):
----SS---EEEEGGG----SS-PPP-----TT-TTEEEE-GGGSTTGGGG-S-SEE-SGGG--TTSPP-SSEE-SSS---

InterPro domains:
  IPR011057 Mss4-like superfamily [SSF51316] (2-74)

Sequence (81 aa):
MGGGEFTLNQIIPKQDFTLTKGHLKVYSYEGDSGPDTIDIRTGLLKGSEKWGKPAAEIYDKFRAAWLPQTGDASFELGPPS